Protein AF-K6U958-F1 (afdb_monomer_lite)

Foldseek 3Di:
DWWKAFPPPRDIDGDDVPDDPQQDCHDPVRTDIWIAHPVRDTDDDHRPDPPPPPPPQDPLNVVVVVVVVVLVVVVVVLVVVLVVCCVPPVDRPCVVSVVVVVVSVVVVVVVVVVSVVVVVD

Structure (mmCIF, N/CA/C/O backbone):
data_AF-K6U958-F1
#
_entry.id   AF-K6U958-F1
#
loop_
_atom_site.group_PDB
_atom_site.id
_atom_site.type_symbol
_atom_site.label_atom_id
_atom_site.label_alt_id
_atom_site.label_comp_id
_atom_site.label_asym_id
_atom_site.label_entity_id
_atom_site.label_seq_id
_atom_site.pdbx_PDB_ins_code
_atom_site.Cartn_x
_atom_site.Cartn_y
_atom_site.Cartn_z
_atom_site.occupancy
_atom_site.B_iso_or_equiv
_atom_site.auth_seq_id
_atom_site.auth_comp_id
_atom_site.auth_asym_id
_atom_site.auth_atom_id
_atom_site.pdbx_PDB_model_num
ATOM 1 N N . MET A 1 1 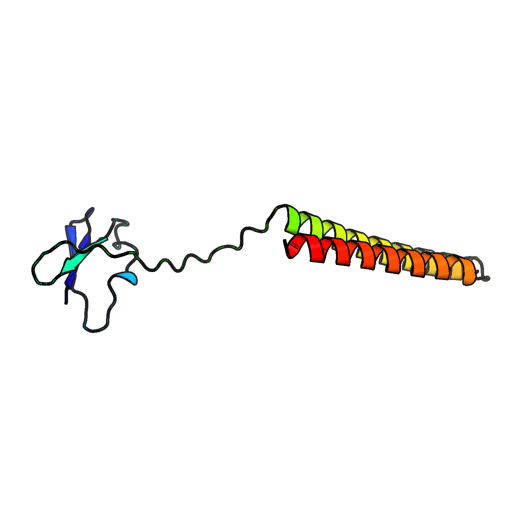? -16.725 -9.167 41.685 1.00 77.88 1 MET A N 1
ATOM 2 C CA . MET A 1 1 ? -16.980 -9.874 40.410 1.00 77.88 1 MET A CA 1
ATOM 3 C C . MET A 1 1 ? -18.232 -9.230 39.813 1.00 77.88 1 MET A C 1
ATOM 5 O O . MET A 1 1 ? -18.636 -8.185 40.329 1.00 77.88 1 MET A O 1
ATOM 9 N N . GLY A 1 2 ? -18.762 -9.674 38.679 1.00 89.25 2 GLY A N 1
ATOM 10 C CA . GLY A 1 2 ? -19.924 -8.993 38.106 1.00 89.25 2 GLY A CA 1
ATOM 11 C C . GLY A 1 2 ? -20.520 -9.729 36.920 1.00 89.25 2 GLY A C 1
ATOM 12 O O . GLY A 1 2 ? -20.101 -10.837 36.593 1.00 89.25 2 GLY A O 1
ATOM 13 N N . TYR A 1 3 ? -21.489 -9.105 36.264 1.00 92.31 3 TYR A N 1
ATOM 14 C CA . TYR A 1 3 ? -22.251 -9.726 35.189 1.00 92.31 3 TYR A CA 1
ATOM 15 C C . TYR A 1 3 ? -22.540 -8.758 34.046 1.00 92.31 3 TYR A C 1
ATOM 17 O O . TYR A 1 3 ? -22.588 -7.537 34.209 1.00 92.31 3 TYR A O 1
ATOM 25 N N . LEU A 1 4 ? -22.730 -9.326 32.862 1.00 91.88 4 LEU A N 1
ATOM 26 C CA . LEU A 1 4 ? -23.139 -8.632 31.654 1.00 91.88 4 LEU A CA 1
ATOM 27 C C . LEU A 1 4 ? -24.634 -8.857 31.436 1.00 91.88 4 LEU A C 1
ATOM 29 O O . LEU A 1 4 ? -25.106 -9.993 31.432 1.00 91.88 4 LEU A O 1
ATOM 33 N N . LEU A 1 5 ? -25.377 -7.774 31.229 1.00 92.31 5 LEU A N 1
ATOM 34 C CA . LEU A 1 5 ? -26.802 -7.799 30.923 1.00 92.31 5 LEU A CA 1
ATOM 35 C C . LEU A 1 5 ? -27.039 -7.266 29.510 1.00 92.31 5 LEU A C 1
ATOM 37 O O . LEU A 1 5 ? -26.604 -6.165 29.164 1.00 92.31 5 LEU A O 1
ATOM 41 N N . CYS A 1 6 ? -27.758 -8.023 28.689 1.00 93.50 6 CYS A N 1
ATOM 42 C CA . CYS A 1 6 ? -28.166 -7.569 27.369 1.00 93.50 6 CYS A CA 1
ATOM 43 C C . CYS A 1 6 ? -29.417 -6.690 27.454 1.00 93.50 6 CYS A C 1
ATOM 45 O O . CYS A 1 6 ? -30.468 -7.135 27.912 1.00 93.50 6 CYS A O 1
ATOM 47 N N . LYS A 1 7 ? -29.346 -5.467 26.919 1.00 91.56 7 LYS A N 1
ATOM 48 C CA . LYS A 1 7 ? -30.508 -4.561 26.856 1.00 91.56 7 LYS A CA 1
ATOM 49 C C . LYS A 1 7 ? -31.588 -4.984 25.860 1.00 91.56 7 LYS A C 1
ATOM 51 O O . LYS A 1 7 ? -32.702 -4.488 25.955 1.00 91.56 7 LYS A O 1
ATOM 56 N N . SER A 1 8 ? -31.263 -5.862 24.912 1.00 92.69 8 SER A N 1
ATOM 57 C CA . SER A 1 8 ? -32.183 -6.256 23.837 1.00 92.69 8 SER A CA 1
ATOM 58 C C . SER A 1 8 ? -32.965 -7.526 24.162 1.00 92.69 8 SER A C 1
ATOM 60 O O . SER A 1 8 ? -34.177 -7.534 24.003 1.00 92.69 8 SER A O 1
ATOM 62 N N . CYS A 1 9 ? -32.299 -8.591 24.625 1.00 94.31 9 CYS A N 1
ATOM 63 C CA . CYS A 1 9 ? -32.967 -9.857 24.961 1.00 94.31 9 CYS A CA 1
ATOM 64 C C . CYS A 1 9 ? -33.141 -10.091 26.469 1.00 94.31 9 CYS A C 1
ATOM 66 O O . CYS A 1 9 ? -33.738 -11.089 26.853 1.00 94.31 9 CYS A O 1
ATOM 68 N N . GLY A 1 10 ? -32.582 -9.228 27.327 1.00 91.88 10 GLY A N 1
ATOM 69 C CA . GLY A 1 10 ? -32.604 -9.414 28.783 1.00 91.88 10 GLY A CA 1
ATOM 70 C C . GLY A 1 10 ? -31.682 -10.525 29.299 1.00 91.88 10 GLY A C 1
ATOM 71 O O . GLY A 1 10 ? -31.657 -10.780 30.499 1.00 91.88 10 GLY A O 1
ATOM 72 N N . GLY A 1 11 ? -30.914 -11.182 28.423 1.00 92.25 11 GLY A N 1
ATOM 73 C CA . GLY A 1 11 ? -29.987 -12.245 28.806 1.00 92.25 11 GLY A CA 1
ATOM 74 C C . GLY A 1 11 ? -28.899 -11.749 29.759 1.00 92.25 11 GLY A C 1
ATOM 75 O O . GLY A 1 11 ? -28.327 -10.676 29.547 1.00 92.25 11 GLY A O 1
ATOM 76 N N . ARG A 1 12 ? -28.608 -12.547 30.788 1.00 92.50 12 ARG A N 1
ATOM 77 C CA . ARG A 1 12 ? -27.575 -12.289 31.794 1.00 92.50 12 ARG A CA 1
ATOM 78 C C . ARG A 1 12 ? -26.445 -13.308 31.662 1.00 92.50 12 ARG A C 1
ATOM 80 O O . ARG A 1 12 ? -26.709 -14.497 31.508 1.00 92.50 12 ARG A O 1
ATOM 87 N N . TYR A 1 13 ? -25.208 -12.834 31.741 1.00 90.81 13 TYR A N 1
ATOM 88 C CA . TYR A 1 13 ? -24.001 -13.657 31.753 1.00 90.81 13 TYR A CA 1
ATOM 89 C C . TYR A 1 13 ? -23.112 -13.240 32.925 1.00 90.81 13 TYR A C 1
ATOM 91 O O . TYR A 1 13 ? -22.639 -12.104 32.959 1.00 90.81 13 TYR A O 1
ATOM 99 N N . ASP A 1 14 ? -22.903 -14.133 33.887 1.00 92.50 14 ASP A N 1
ATOM 100 C CA . ASP A 1 14 ? -22.016 -13.882 35.025 1.00 92.50 14 ASP A CA 1
ATOM 101 C C . ASP A 1 14 ? -20.558 -14.156 34.616 1.00 92.50 14 ASP A C 1
ATOM 103 O O . ASP A 1 14 ? -20.250 -15.209 34.053 1.00 92.50 14 ASP A O 1
ATOM 107 N N . LEU A 1 15 ? -19.664 -13.197 34.872 1.00 90.00 15 LEU A N 1
ATOM 108 C CA . LEU A 1 15 ? -18.253 -13.298 34.487 1.00 90.00 15 LEU A CA 1
ATOM 109 C C . LEU A 1 15 ? -17.523 -14.288 35.390 1.00 90.00 15 LEU A C 1
ATOM 111 O O . LEU A 1 15 ? -17.630 -14.225 36.620 1.00 90.00 15 LEU A O 1
ATOM 115 N N . LYS A 1 16 ? -16.723 -15.165 34.785 1.00 90.12 16 LYS A N 1
ATOM 116 C CA . LYS A 1 16 ? -15.875 -16.091 35.541 1.00 90.12 16 LYS A CA 1
ATOM 117 C C . LYS A 1 16 ? -14.650 -15.372 36.122 1.00 90.12 16 LYS A C 1
ATOM 119 O O . LYS A 1 16 ? -14.240 -14.328 35.609 1.00 90.12 16 LYS A O 1
ATOM 124 N N . PRO A 1 17 ? -14.017 -15.922 37.175 1.00 86.38 17 PRO A N 1
ATOM 125 C CA . PRO A 1 17 ? -12.774 -15.374 37.706 1.00 86.38 17 PRO A CA 1
ATOM 126 C C . PRO A 1 17 ? -11.701 -15.281 36.611 1.00 86.38 17 PRO A C 1
ATOM 128 O O . PRO A 1 17 ? -11.320 -16.292 36.028 1.00 86.38 17 PRO A O 1
ATOM 131 N N . GLY A 1 18 ? -11.227 -14.065 36.334 1.00 84.12 18 GLY A N 1
ATOM 132 C CA . GLY A 1 18 ? -10.231 -13.790 35.292 1.00 84.12 18 GLY A CA 1
ATOM 133 C C . GLY A 1 18 ? -10.801 -13.354 33.937 1.00 84.12 18 GLY A C 1
ATOM 134 O O . GLY A 1 18 ? -10.038 -12.842 33.125 1.00 84.12 18 GLY A O 1
ATOM 135 N N . GLU A 1 19 ? -12.112 -13.473 33.701 1.00 84.56 19 GLU A N 1
ATOM 136 C CA . GLU A 1 19 ? -12.751 -12.925 32.496 1.00 84.56 19 GLU A CA 1
ATOM 137 C C . GLU A 1 19 ? -12.939 -11.410 32.627 1.00 84.56 19 GLU A C 1
ATOM 139 O O . GLU A 1 19 ? -13.431 -10.895 33.638 1.00 84.56 19 GLU A O 1
ATOM 144 N N . LEU A 1 20 ? -12.569 -10.677 31.578 1.00 84.50 20 LEU A N 1
ATOM 145 C CA . LEU A 1 20 ? -12.759 -9.233 31.515 1.00 84.50 20 LEU A CA 1
ATOM 146 C C . LEU A 1 20 ? -14.077 -8.919 30.792 1.00 84.50 20 LEU A C 1
ATOM 148 O O . LEU A 1 20 ? -14.301 -9.428 29.693 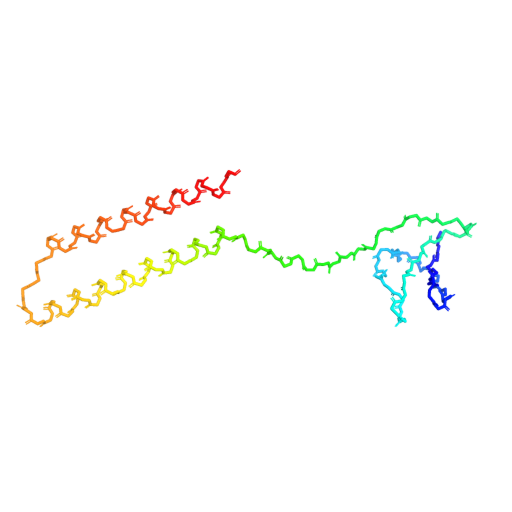1.00 84.50 20 LEU A O 1
ATOM 152 N N . PRO A 1 21 ? -14.916 -7.992 31.302 1.00 83.94 21 PRO A N 1
ATOM 153 C CA . PRO A 1 21 ? -16.133 -7.576 30.595 1.00 83.94 21 PRO A CA 1
ATOM 154 C C . PRO A 1 21 ? -15.822 -7.035 29.191 1.00 83.94 21 PRO A C 1
ATOM 156 O O . PRO A 1 21 ? -16.637 -7.154 28.283 1.00 83.94 21 PRO A O 1
ATOM 159 N N . GLY A 1 22 ? -14.611 -6.496 29.003 1.00 78.12 22 GLY A N 1
ATOM 160 C CA . GLY A 1 22 ? -14.093 -5.980 27.739 1.00 78.12 22 GLY A CA 1
ATOM 161 C C . GLY A 1 22 ? -13.995 -6.997 26.600 1.00 78.12 22 GLY A C 1
ATOM 162 O O . GLY A 1 22 ? -14.005 -6.578 25.444 1.00 78.12 22 GLY A O 1
ATOM 163 N N . GLU A 1 23 ? -13.913 -8.296 26.887 1.00 80.38 23 GLU A N 1
ATOM 164 C CA . GLU A 1 23 ? -13.775 -9.338 25.857 1.00 80.38 23 GLU A CA 1
ATOM 165 C C . GLU A 1 23 ? -15.083 -9.583 25.090 1.00 80.38 23 GLU A C 1
ATOM 167 O O . GLU A 1 23 ? -15.075 -10.027 23.940 1.00 80.38 23 GLU A O 1
ATOM 172 N N . PHE A 1 24 ? -16.220 -9.221 25.685 1.00 83.81 24 PHE A N 1
ATOM 173 C CA . PHE A 1 24 ? -17.542 -9.468 25.125 1.00 83.81 24 PHE A CA 1
ATOM 174 C C . PHE A 1 24 ? -18.048 -8.242 24.358 1.00 83.81 24 PHE A C 1
ATOM 176 O O . PHE A 1 24 ? -18.475 -7.251 24.941 1.00 83.81 24 PHE A O 1
ATOM 183 N N . LYS A 1 25 ? -18.036 -8.298 23.021 1.00 80.69 25 LYS A N 1
ATOM 184 C CA . LYS A 1 25 ? -18.477 -7.168 22.175 1.00 80.69 25 LYS A CA 1
ATOM 185 C C . LYS A 1 25 ? -19.996 -6.962 22.166 1.00 80.69 25 LYS A C 1
ATOM 187 O O . LYS A 1 25 ? -20.466 -5.825 22.196 1.00 80.69 25 LYS A O 1
ATOM 192 N N . SER A 1 26 ? -20.764 -8.046 22.081 1.00 85.50 26 SER A N 1
ATOM 193 C CA . SER A 1 26 ? -22.225 -8.020 21.962 1.00 85.50 26 SER A CA 1
ATOM 194 C C . SER A 1 26 ? -22.843 -9.330 22.430 1.00 85.50 26 SER A C 1
ATOM 196 O O . SER A 1 26 ? -22.178 -10.363 22.488 1.00 85.50 26 SER A O 1
ATOM 198 N N . CYS A 1 27 ? -24.139 -9.303 22.730 1.00 88.25 27 CYS A N 1
ATOM 199 C CA . CYS A 1 27 ? -24.892 -10.529 22.956 1.00 88.25 27 CYS A CA 1
ATOM 200 C C . CYS A 1 27 ? -25.029 -11.323 21.643 1.00 88.25 27 CYS A C 1
ATOM 202 O O . CYS A 1 27 ? -24.981 -10.735 20.561 1.00 88.25 27 CYS A O 1
ATOM 204 N N . GLY A 1 28 ? -25.271 -12.637 21.721 1.00 86.62 28 GLY A N 1
ATOM 205 C CA . GLY A 1 28 ? -25.521 -13.486 20.546 1.00 86.62 28 GLY A CA 1
ATOM 206 C C . GLY A 1 28 ? -26.730 -13.052 19.703 1.00 86.62 28 GLY A C 1
ATOM 207 O O . GLY A 1 28 ? -26.791 -13.351 18.519 1.00 86.62 28 GLY A O 1
ATOM 208 N N . CYS A 1 29 ? -27.656 -12.279 20.280 1.00 89.81 29 CYS A N 1
ATOM 209 C CA . CYS A 1 29 ? -28.774 -11.661 19.561 1.00 89.81 29 CYS A CA 1
ATOM 210 C C . CYS A 1 29 ? -28.410 -10.351 18.830 1.00 89.81 29 CYS A C 1
ATOM 212 O O . CYS A 1 29 ? -29.281 -9.730 18.229 1.00 89.81 29 CYS A O 1
ATOM 214 N N . GLY A 1 30 ? -27.161 -9.879 18.929 1.00 87.31 30 GLY A N 1
ATOM 215 C CA . GLY A 1 30 ? -26.711 -8.582 18.403 1.00 87.31 30 GLY A CA 1
ATOM 216 C C . GLY A 1 30 ? -26.972 -7.383 19.329 1.00 87.31 30 GLY A C 1
ATOM 217 O O . GLY A 1 30 ? -26.612 -6.254 19.002 1.00 87.31 30 GLY A O 1
ATOM 218 N N . GLY A 1 31 ? -27.576 -7.603 20.501 1.00 88.56 31 GLY A N 1
ATOM 219 C CA . GLY A 1 31 ? -27.862 -6.551 21.476 1.00 88.56 31 GLY A CA 1
ATOM 220 C C . GLY A 1 31 ? -26.629 -6.034 22.224 1.00 88.56 31 GLY A C 1
ATOM 221 O O . GLY A 1 31 ? -25.655 -6.762 22.444 1.00 88.56 31 GLY A O 1
ATOM 22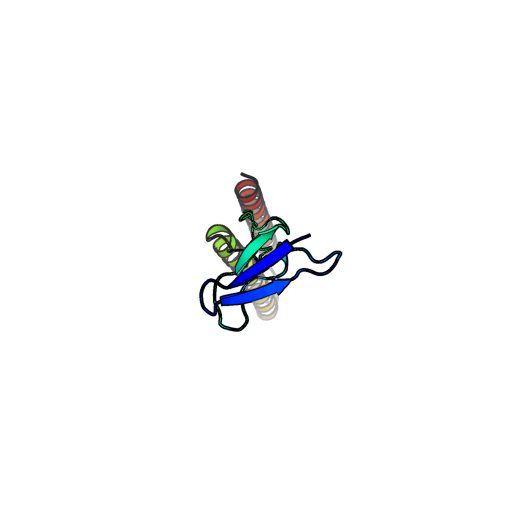2 N N . LYS A 1 32 ? -26.695 -4.775 22.677 1.00 89.50 32 LYS A N 1
ATOM 223 C CA . LYS A 1 32 ? -25.648 -4.149 23.503 1.00 89.50 32 LYS A CA 1
ATOM 224 C C . LYS A 1 32 ? -25.627 -4.754 24.910 1.00 89.50 32 LYS A C 1
ATOM 226 O O . LYS A 1 32 ? -26.682 -4.959 25.516 1.00 89.50 32 LYS A O 1
ATOM 231 N N . LEU A 1 33 ? -24.420 -5.012 25.411 1.00 90.50 33 LEU A N 1
ATOM 232 C CA . LEU A 1 33 ? -24.161 -5.533 26.753 1.00 90.50 33 LEU A CA 1
ATOM 233 C C . LEU A 1 33 ? -23.796 -4.390 27.705 1.00 90.50 33 LEU A C 1
ATOM 235 O O . LEU A 1 33 ? -22.982 -3.532 27.367 1.00 90.50 33 LEU A O 1
ATOM 239 N N . GLU A 1 34 ? -24.368 -4.404 28.902 1.00 91.06 34 GLU A N 1
ATOM 240 C CA . GLU A 1 34 ? -24.023 -3.501 29.999 1.00 91.06 34 GLU A CA 1
ATOM 241 C C . GLU A 1 34 ? -23.420 -4.295 31.153 1.00 91.06 34 GLU A C 1
ATOM 243 O O . GLU A 1 34 ? -23.917 -5.367 31.486 1.00 91.06 34 GLU A O 1
ATOM 248 N N . PHE A 1 35 ? -22.357 -3.774 31.760 1.00 91.81 35 PHE A N 1
ATOM 249 C CA . PHE A 1 35 ? -21.687 -4.423 32.881 1.00 91.81 35 PHE A CA 1
ATOM 250 C C . PHE A 1 35 ? -22.227 -3.908 34.214 1.00 91.81 35 PHE A C 1
ATOM 252 O O . PHE A 1 35 ? -22.410 -2.703 34.412 1.00 91.81 35 PHE A O 1
ATOM 259 N N . TYR A 1 36 ? -22.447 -4.838 35.129 1.00 91.62 36 TYR A N 1
ATOM 260 C CA . TYR A 1 36 ? -22.882 -4.597 36.492 1.00 91.62 36 TYR A CA 1
ATOM 261 C C . TYR A 1 36 ? -21.940 -5.315 37.452 1.00 91.62 36 TYR A C 1
ATOM 263 O O . TYR A 1 36 ? -21.483 -6.420 37.161 1.00 91.62 36 TYR A O 1
ATOM 271 N N . ASP A 1 37 ? -21.636 -4.698 38.590 1.00 90.94 37 ASP A N 1
ATOM 272 C CA . ASP A 1 37 ? -20.930 -5.399 39.663 1.00 90.94 37 ASP A CA 1
ATOM 273 C C . ASP A 1 37 ? -21.874 -6.340 40.436 1.00 90.94 37 ASP A C 1
ATOM 275 O O . ASP A 1 37 ? -23.093 -6.318 40.253 1.00 90.94 37 ASP A O 1
ATOM 279 N N . ASP A 1 38 ? -21.315 -7.183 41.307 1.00 88.44 38 ASP A N 1
ATOM 280 C CA . ASP A 1 38 ? -22.098 -8.101 42.154 1.00 88.44 38 ASP A CA 1
ATOM 281 C C . ASP A 1 38 ? -23.098 -7.376 43.072 1.00 88.44 38 ASP A C 1
ATOM 283 O O . ASP A 1 38 ? -24.071 -7.975 43.524 1.00 88.44 38 ASP A O 1
ATOM 287 N N . GLN A 1 39 ? -22.883 -6.082 43.333 1.00 89.19 39 GLN A N 1
ATOM 288 C CA . GLN A 1 39 ? -23.800 -5.235 44.100 1.00 89.19 39 GLN A CA 1
ATOM 289 C C . GLN A 1 39 ? -24.928 -4.652 43.233 1.00 89.19 39 GLN A C 1
ATOM 291 O O . GLN A 1 39 ? -25.784 -3.927 43.735 1.00 89.19 39 GLN A O 1
ATOM 296 N N . GLY A 1 40 ? -24.958 -4.971 41.937 1.00 86.19 40 GLY A N 1
ATOM 297 C CA . GLY A 1 40 ? -25.977 -4.510 41.000 1.00 86.19 40 GLY A CA 1
ATOM 298 C C . GLY A 1 40 ? -25.785 -3.067 40.536 1.00 86.19 40 GLY A C 1
ATOM 299 O O . GLY A 1 40 ? -26.690 -2.501 39.918 1.00 86.19 40 GLY A O 1
ATOM 300 N N . HIS A 1 41 ? -24.626 -2.456 40.776 1.00 89.50 41 HIS A N 1
ATOM 301 C CA . HIS A 1 41 ? -24.337 -1.130 40.251 1.00 89.50 41 HIS A CA 1
ATOM 302 C C . HIS A 1 41 ? -23.877 -1.226 38.803 1.00 89.50 41 HIS A C 1
ATOM 304 O O . HIS A 1 41 ? -22.947 -1.963 38.468 1.00 89.50 41 HIS A O 1
ATOM 310 N N . LYS A 1 42 ? -24.497 -0.420 37.939 1.00 88.88 42 LYS A N 1
ATOM 311 C CA . LYS A 1 42 ? -24.062 -0.283 36.551 1.00 88.88 42 LYS A CA 1
ATOM 312 C C . LYS A 1 42 ? -22.673 0.343 36.522 1.00 88.88 42 LYS A C 1
ATOM 314 O O . LYS A 1 42 ? -22.482 1.480 36.959 1.00 88.88 42 LYS A O 1
ATOM 319 N N . ARG A 1 43 ? -21.709 -0.379 35.964 1.00 86.19 43 ARG A N 1
ATOM 320 C CA . ARG A 1 43 ? -20.339 0.094 35.777 1.00 86.19 43 ARG A CA 1
ATOM 321 C C . ARG A 1 43 ? -20.112 0.361 34.296 1.00 86.19 43 ARG A C 1
ATOM 323 O O . ARG A 1 43 ? -20.487 -0.426 33.429 1.00 86.19 43 ARG A O 1
ATOM 330 N N . GLY A 1 44 ? -19.493 1.497 33.993 1.00 77.50 44 GLY A N 1
ATOM 331 C CA . GLY A 1 44 ? -19.015 1.754 32.642 1.00 77.50 44 GLY A CA 1
ATOM 332 C C . GLY A 1 44 ? -17.885 0.783 32.318 1.00 77.50 44 GLY A C 1
ATOM 333 O O . GLY A 1 44 ? -16.904 0.719 33.054 1.00 77.50 44 GLY A O 1
ATOM 334 N N . TYR A 1 45 ? -18.005 0.050 31.217 1.00 74.31 45 TYR A N 1
ATOM 335 C CA . TYR A 1 45 ? -16.868 -0.636 30.616 1.00 74.31 45 TYR A CA 1
ATOM 336 C C . TYR A 1 45 ? -16.836 -0.316 29.125 1.00 74.31 45 TYR A C 1
ATOM 338 O O . TYR A 1 45 ? -17.872 -0.082 28.498 1.00 74.31 45 TYR A O 1
ATOM 346 N N . LYS A 1 46 ? -15.631 -0.271 28.565 1.00 67.25 46 LYS A N 1
ATOM 347 C CA . LYS A 1 46 ? -15.427 -0.090 27.134 1.00 67.25 46 LYS A CA 1
ATOM 348 C C . LYS A 1 46 ? -15.049 -1.453 26.551 1.00 67.25 46 LYS A C 1
ATOM 350 O O . LYS A 1 46 ? -14.039 -1.999 26.996 1.00 67.25 46 LYS A O 1
ATOM 355 N N . PRO A 1 47 ? -15.822 -2.015 25.605 1.00 67.06 47 PRO A N 1
ATOM 356 C CA . PRO A 1 47 ? -15.436 -3.262 24.962 1.00 67.06 47 PRO A CA 1
ATOM 357 C C . PRO A 1 47 ? -14.080 -3.090 24.276 1.00 67.06 47 PRO A C 1
ATOM 359 O O . PRO A 1 47 ? -13.811 -2.062 23.640 1.00 67.06 47 PRO A O 1
ATOM 362 N N . ILE A 1 48 ? -13.218 -4.095 24.422 1.00 64.38 48 ILE A N 1
ATOM 363 C CA . ILE A 1 48 ? -11.933 -4.179 23.738 1.00 64.38 48 ILE A CA 1
ATOM 364 C C . ILE A 1 48 ? -12.252 -4.554 22.295 1.00 64.38 48 ILE A C 1
ATOM 366 O O . ILE A 1 48 ? -12.320 -5.715 21.890 1.00 64.38 48 ILE A O 1
ATOM 370 N N . ASN A 1 49 ? -12.488 -3.531 21.483 1.00 59.75 49 ASN A N 1
ATOM 371 C CA . ASN A 1 49 ? -12.507 -3.712 20.051 1.00 59.75 49 ASN A CA 1
ATOM 372 C C . ASN A 1 49 ? -11.071 -3.956 19.585 1.00 59.75 49 ASN A C 1
ATOM 374 O O . ASN A 1 49 ? -10.313 -3.015 19.359 1.00 59.75 49 ASN A O 1
ATOM 378 N N . HIS A 1 50 ? -10.735 -5.223 19.335 1.00 57.91 50 HIS A N 1
ATOM 379 C CA . HIS A 1 50 ? -9.822 -5.567 18.246 1.00 57.91 50 HIS A CA 1
ATOM 380 C C . HIS A 1 50 ? -10.497 -5.161 16.927 1.00 57.91 50 HIS A C 1
ATOM 382 O O . HIS A 1 50 ? -10.975 -5.993 16.158 1.00 57.91 50 HIS A O 1
ATOM 388 N N . GLU A 1 51 ? -10.665 -3.859 16.714 1.00 57.34 51 GLU A N 1
ATOM 389 C CA . GLU A 1 51 ? -10.784 -3.325 15.373 1.00 57.34 51 GLU A CA 1
ATOM 390 C C . GLU A 1 51 ? -9.407 -3.528 14.759 1.00 57.34 51 GLU A C 1
ATOM 392 O O . GLU A 1 51 ? -8.425 -2.918 15.191 1.00 57.34 51 GLU A O 1
ATOM 397 N N . ASN A 1 52 ? -9.327 -4.396 13.751 1.00 55.47 52 ASN A N 1
ATOM 398 C CA . ASN A 1 52 ? -8.276 -4.273 12.758 1.00 55.47 52 ASN A CA 1
ATOM 399 C C . ASN A 1 52 ? -8.404 -2.851 12.211 1.00 55.47 52 ASN A C 1
ATOM 401 O O . ASN A 1 52 ? -9.241 -2.593 11.345 1.00 55.47 52 ASN A O 1
ATOM 405 N N . LYS A 1 53 ? -7.631 -1.908 12.765 1.00 51.44 53 LYS A N 1
ATOM 406 C CA . LYS A 1 53 ? -7.454 -0.575 12.197 1.00 51.44 53 LYS A CA 1
ATOM 407 C C . LYS A 1 53 ? -6.851 -0.805 10.823 1.00 51.44 53 LYS A C 1
ATOM 409 O O . LYS A 1 53 ? -5.633 -0.872 10.679 1.00 51.44 53 LYS A O 1
ATOM 414 N N . SER A 1 54 ? -7.713 -0.971 9.824 1.00 56.75 54 SER A N 1
ATOM 415 C CA . SER A 1 54 ? -7.343 -0.875 8.425 1.00 56.75 54 SER A CA 1
ATOM 416 C C . SER A 1 54 ? -6.625 0.459 8.312 1.00 56.75 54 SER A C 1
ATOM 418 O O . SER A 1 54 ? -7.238 1.512 8.514 1.00 56.75 54 SER A O 1
ATOM 420 N N . LYS A 1 55 ? -5.293 0.418 8.171 1.00 59.44 55 LYS A N 1
ATOM 421 C CA . LYS A 1 55 ? -4.470 1.619 8.044 1.00 59.44 55 LYS A CA 1
ATOM 422 C C . LYS A 1 55 ? -5.031 2.364 6.844 1.00 59.44 55 LYS A C 1
ATOM 424 O O . LYS A 1 55 ? -4.803 1.974 5.704 1.00 59.44 55 LYS A O 1
ATOM 429 N N . LYS A 1 56 ? -5.811 3.409 7.114 1.00 60.47 56 LYS A N 1
ATOM 430 C CA . LYS A 1 56 ? -6.403 4.268 6.099 1.00 60.47 56 LYS A CA 1
ATOM 431 C C . LYS A 1 56 ? -5.235 4.956 5.403 1.00 60.47 56 LYS A C 1
ATOM 433 O O . LYS A 1 56 ? -4.689 5.927 5.917 1.00 60.47 56 LYS A O 1
ATOM 438 N N . THR A 1 57 ? -4.783 4.384 4.290 1.00 62.59 57 THR A N 1
ATOM 439 C CA . THR A 1 57 ? -3.683 4.926 3.490 1.00 62.59 57 THR A CA 1
ATOM 440 C C . THR A 1 57 ? -4.060 6.343 3.091 1.00 62.59 57 THR A C 1
ATOM 442 O O . THR A 1 57 ? -5.077 6.537 2.416 1.00 62.59 57 THR A O 1
ATOM 445 N N . SER A 1 58 ? -3.284 7.322 3.556 1.00 79.75 58 SER A N 1
ATOM 446 C CA . SER A 1 58 ? -3.509 8.729 3.245 1.00 79.75 58 SER A CA 1
ATOM 447 C C . SER A 1 58 ? -3.438 8.951 1.725 1.00 79.75 58 SER A C 1
ATOM 449 O O . SER A 1 58 ? -2.747 8.202 1.025 1.00 79.75 58 SER A O 1
ATOM 451 N N . PRO A 1 59 ? -4.145 9.959 1.182 1.00 83.06 59 PRO A N 1
ATOM 452 C CA . PRO A 1 59 ? -4.073 10.277 -0.247 1.00 83.06 59 PRO A CA 1
ATOM 453 C C . PRO A 1 59 ? -2.634 10.571 -0.693 1.00 83.06 59 PRO A C 1
ATOM 455 O O . PRO A 1 59 ? -2.239 10.185 -1.789 1.00 83.06 59 PRO A O 1
ATOM 458 N N . LEU A 1 60 ? -1.824 11.151 0.199 1.00 81.94 60 LEU A N 1
ATOM 459 C CA . LEU A 1 60 ? -0.403 11.394 -0.027 1.00 81.94 60 LEU A CA 1
ATOM 460 C C . LEU A 1 60 ? 0.381 10.080 -0.175 1.00 81.94 60 LEU A C 1
ATOM 462 O O . LEU A 1 60 ? 1.137 9.937 -1.126 1.00 81.94 60 LEU A O 1
ATOM 466 N N . MET A 1 61 ? 0.132 9.072 0.670 1.00 79.75 61 MET A N 1
ATOM 467 C CA . MET A 1 61 ? 0.767 7.751 0.529 1.00 79.75 61 MET A CA 1
ATOM 468 C C . MET A 1 61 ? 0.427 7.065 -0.797 1.00 79.75 61 MET A C 1
ATOM 470 O O . MET A 1 61 ? 1.293 6.439 -1.401 1.00 79.75 61 MET A O 1
ATOM 474 N N . LYS A 1 62 ? -0.814 7.196 -1.280 1.00 83.00 62 LYS A N 1
ATOM 475 C CA . LYS A 1 62 ? -1.194 6.654 -2.594 1.00 83.00 62 LYS A CA 1
ATOM 476 C C . LYS A 1 62 ? -0.455 7.359 -3.733 1.00 83.00 62 LYS A C 1
ATOM 478 O O . LYS A 1 62 ? 0.023 6.687 -4.641 1.00 83.00 62 LYS A O 1
ATOM 483 N N . LEU A 1 63 ? -0.323 8.685 -3.661 1.00 85.75 63 LEU A N 1
ATOM 484 C CA . LEU A 1 63 ? 0.414 9.472 -4.651 1.00 85.75 63 LEU A CA 1
ATOM 485 C C . LEU A 1 63 ? 1.899 9.080 -4.700 1.00 85.75 63 LEU A C 1
ATOM 487 O O . LEU A 1 63 ? 2.447 8.906 -5.784 1.00 85.75 63 LEU A O 1
ATOM 491 N N . LEU A 1 64 ? 2.528 8.869 -3.540 1.00 83.81 64 LEU A N 1
ATOM 492 C CA . LEU A 1 64 ? 3.926 8.433 -3.455 1.00 83.81 64 LEU A CA 1
ATOM 493 C C . LEU A 1 64 ? 4.162 7.071 -4.109 1.00 83.81 64 LEU A C 1
ATOM 495 O O . LEU A 1 64 ? 5.152 6.891 -4.813 1.00 83.81 64 LEU A O 1
ATOM 499 N N . ILE A 1 65 ? 3.239 6.126 -3.913 1.00 86.19 65 ILE A N 1
ATOM 500 C CA . ILE A 1 65 ? 3.317 4.807 -4.549 1.00 86.19 65 ILE A CA 1
ATOM 501 C C . ILE A 1 65 ? 3.241 4.948 -6.074 1.00 86.19 65 ILE A C 1
ATOM 503 O O . ILE A 1 65 ? 4.040 4.336 -6.777 1.00 86.19 65 ILE A O 1
ATOM 507 N N . ILE A 1 66 ? 2.337 5.785 -6.591 1.00 88.62 66 ILE A N 1
ATOM 508 C CA . ILE A 1 66 ? 2.200 6.019 -8.037 1.00 88.62 66 ILE A CA 1
ATOM 509 C C . ILE A 1 66 ? 3.473 6.648 -8.617 1.00 88.62 66 ILE A C 1
ATOM 511 O O . ILE A 1 66 ? 3.963 6.179 -9.643 1.00 88.62 66 ILE A O 1
ATOM 515 N N . LEU A 1 67 ? 4.037 7.663 -7.954 1.00 87.31 67 LEU A N 1
ATOM 516 C CA . LEU A 1 67 ? 5.281 8.307 -8.393 1.00 87.31 67 LEU A CA 1
ATOM 517 C C . LEU A 1 67 ? 6.461 7.327 -8.395 1.00 87.31 67 LEU A C 1
ATOM 519 O O . LEU A 1 67 ? 7.217 7.281 -9.363 1.00 87.31 67 LEU A O 1
ATOM 523 N N . GLY A 1 68 ? 6.585 6.506 -7.348 1.00 85.75 68 GLY A N 1
ATOM 524 C CA . GLY A 1 68 ? 7.627 5.483 -7.264 1.00 85.75 68 GLY A CA 1
ATOM 525 C C . GLY A 1 68 ? 7.507 4.427 -8.364 1.00 85.75 68 GLY A C 1
ATOM 526 O O . GLY A 1 68 ? 8.496 4.105 -9.019 1.00 85.75 68 GLY A O 1
ATOM 527 N N . VAL A 1 69 ? 6.294 3.925 -8.619 1.00 90.50 69 VAL A N 1
ATOM 528 C CA . VAL A 1 69 ? 6.044 2.953 -9.698 1.00 90.50 69 VAL A CA 1
ATOM 529 C C . VAL A 1 69 ? 6.329 3.570 -11.069 1.00 90.50 69 VAL A C 1
ATOM 531 O O . VAL A 1 69 ? 7.000 2.942 -11.886 1.00 90.50 69 VAL A O 1
ATOM 534 N N . GLY A 1 70 ? 5.882 4.805 -11.315 1.00 89.06 70 GLY A N 1
ATOM 535 C CA . GLY A 1 70 ? 6.139 5.514 -12.570 1.00 89.06 70 GLY A CA 1
ATOM 536 C C . GLY A 1 70 ? 7.632 5.681 -12.857 1.00 89.06 70 GLY A C 1
ATOM 537 O O . GLY A 1 70 ? 8.074 5.406 -13.970 1.00 89.06 70 GLY A O 1
ATOM 538 N N . PHE A 1 71 ? 8.422 6.035 -11.842 1.00 87.12 71 PHE A N 1
ATOM 539 C CA . PHE A 1 71 ? 9.876 6.152 -11.972 1.00 87.12 71 PHE A CA 1
ATOM 540 C C . PHE A 1 71 ? 10.536 4.827 -12.382 1.00 87.12 71 PHE A C 1
ATOM 542 O O . PHE A 1 71 ? 11.358 4.801 -13.294 1.00 87.12 71 PHE A O 1
ATOM 549 N N . VAL A 1 72 ? 10.138 3.706 -11.772 1.00 87.31 72 VAL A N 1
ATOM 550 C CA . VAL A 1 72 ? 10.672 2.379 -12.134 1.00 87.31 72 VAL A CA 1
ATOM 551 C C . VAL A 1 72 ? 10.338 2.021 -13.585 1.00 87.31 72 VAL A C 1
ATOM 553 O O . VAL A 1 72 ? 11.197 1.517 -14.307 1.00 87.31 72 VAL A O 1
ATOM 556 N N . VAL A 1 73 ? 9.115 2.311 -14.039 1.00 90.88 73 VAL A N 1
ATOM 557 C CA . VAL A 1 73 ? 8.698 2.059 -15.429 1.00 90.88 73 VAL A CA 1
ATOM 558 C C . VAL A 1 73 ? 9.535 2.874 -16.417 1.00 90.88 73 VAL A C 1
ATOM 560 O O . VAL A 1 73 ? 9.976 2.326 -17.428 1.00 90.88 73 VAL A O 1
ATOM 563 N N . ILE A 1 74 ? 9.801 4.148 -16.112 1.00 87.06 74 ILE A N 1
ATOM 564 C CA . ILE A 1 74 ? 10.651 5.020 -16.938 1.00 87.06 74 ILE A CA 1
ATOM 565 C C . ILE A 1 74 ? 12.062 4.436 -17.063 1.00 87.06 74 ILE A C 1
ATOM 567 O O . ILE A 1 74 ? 12.582 4.333 -18.174 1.00 87.06 74 ILE A O 1
ATOM 571 N N . GLN A 1 75 ? 12.643 3.960 -15.960 1.00 83.00 75 GLN A N 1
ATOM 572 C CA . GLN A 1 75 ? 13.984 3.368 -15.971 1.00 83.00 75 GLN A CA 1
ATOM 573 C C . GLN A 1 75 ? 14.059 2.089 -16.812 1.00 83.00 75 GLN A C 1
ATOM 575 O O . GLN A 1 75 ? 15.005 1.897 -17.581 1.00 83.00 75 GLN A O 1
ATOM 580 N N . ILE A 1 76 ? 13.042 1.228 -16.712 1.00 88.31 76 ILE A N 1
ATOM 581 C CA . ILE A 1 76 ? 12.948 0.009 -17.525 1.00 88.31 76 ILE A CA 1
ATOM 582 C C . ILE A 1 76 ? 12.827 0.370 -19.010 1.00 88.31 76 ILE A C 1
ATOM 584 O O . ILE A 1 76 ? 13.549 -0.188 -19.837 1.00 88.31 76 ILE A O 1
ATOM 588 N N . TYR A 1 77 ? 11.959 1.325 -19.351 1.00 88.88 77 TYR A N 1
ATOM 589 C CA . TYR A 1 77 ? 11.779 1.780 -20.729 1.00 88.88 77 TYR A CA 1
ATOM 590 C C . TYR A 1 77 ? 13.070 2.372 -21.306 1.00 88.88 77 TYR A C 1
ATOM 592 O O . TYR A 1 77 ? 13.491 1.992 -22.402 1.00 88.88 77 TYR A O 1
ATOM 600 N N . GLY A 1 78 ? 13.749 3.231 -20.542 1.00 83.50 78 GLY A N 1
ATOM 601 C CA . GLY A 1 78 ? 15.066 3.744 -20.900 1.00 83.50 78 GLY A CA 1
ATOM 602 C C . GLY A 1 78 ? 16.030 2.599 -21.203 1.00 83.50 78 GLY A C 1
ATOM 603 O O . GLY A 1 78 ? 16.627 2.560 -22.277 1.00 83.50 78 GLY A O 1
ATOM 604 N N . GLY A 1 79 ? 16.163 1.637 -20.278 1.00 82.19 79 GLY A N 1
ATOM 605 C CA . GLY A 1 79 ? 17.101 0.511 -20.415 1.00 82.19 79 GLY A CA 1
ATOM 606 C C . GLY A 1 79 ? 16.872 -0.306 -21.685 1.00 82.19 79 GLY A C 1
ATOM 607 O O . GLY A 1 79 ? 17.817 -0.630 -22.407 1.00 82.19 79 GLY A O 1
ATOM 608 N N . ILE A 1 80 ? 15.604 -0.581 -21.991 1.00 87.12 80 ILE A N 1
ATOM 609 C CA . ILE A 1 80 ? 15.205 -1.310 -23.198 1.00 87.12 80 ILE A CA 1
ATOM 610 C C . ILE A 1 80 ? 15.547 -0.506 -24.458 1.00 87.12 80 ILE A C 1
ATOM 612 O O . ILE A 1 80 ? 16.144 -1.051 -25.386 1.00 87.12 80 ILE A O 1
ATOM 616 N N . THR A 1 81 ? 15.211 0.787 -24.500 1.00 83.50 81 THR A N 1
ATOM 617 C CA . THR A 1 81 ? 15.498 1.627 -25.677 1.00 83.50 81 THR A CA 1
ATOM 618 C C . THR A 1 81 ? 16.998 1.761 -25.943 1.00 83.50 81 THR A C 1
ATOM 620 O O . THR A 1 81 ? 17.410 1.663 -27.101 1.00 8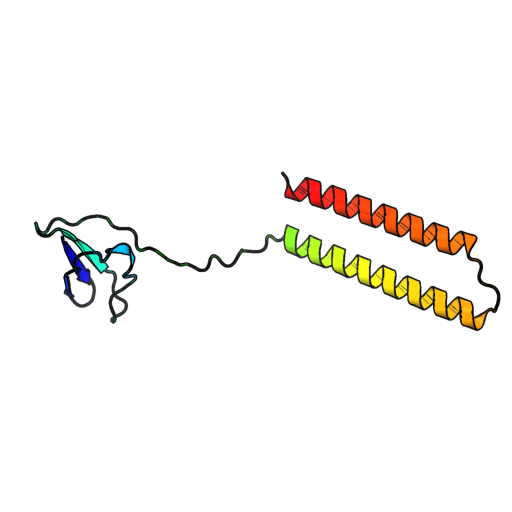3.50 81 THR A O 1
ATOM 623 N N . LEU A 1 82 ? 17.825 1.877 -24.896 1.00 79.38 82 LEU A N 1
ATOM 624 C CA . LEU A 1 82 ? 19.284 1.846 -25.025 1.00 79.38 82 LEU A CA 1
ATOM 625 C C . LEU A 1 82 ? 19.767 0.514 -25.620 1.00 79.38 82 LEU A C 1
ATOM 627 O O . LEU A 1 82 ? 20.544 0.519 -26.575 1.00 79.38 82 LEU A O 1
ATOM 631 N N . GLY A 1 83 ? 19.281 -0.618 -25.104 1.00 79.56 83 GLY A N 1
ATOM 632 C CA . GLY A 1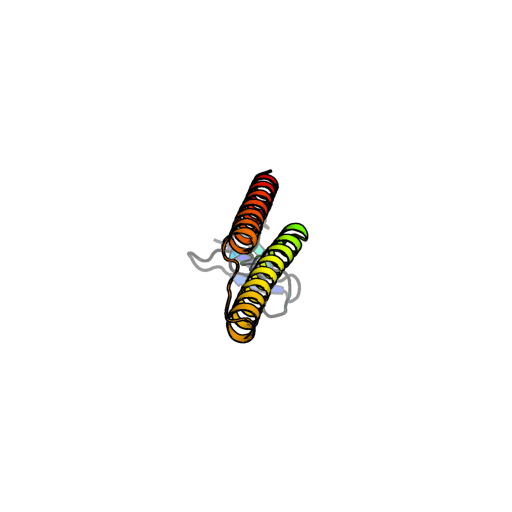 83 ? 19.655 -1.945 -25.605 1.00 79.56 83 GLY A CA 1
ATOM 633 C C . GLY A 1 83 ? 19.298 -2.160 -27.082 1.00 79.56 83 GLY A C 1
ATOM 634 O O . GLY A 1 83 ? 20.076 -2.751 -27.831 1.00 79.56 83 GLY A O 1
ATOM 635 N N . ILE A 1 84 ? 18.157 -1.629 -27.529 1.00 83.69 84 ILE A N 1
ATOM 636 C CA . ILE A 1 84 ? 17.732 -1.710 -28.934 1.00 83.69 84 ILE A CA 1
ATOM 637 C C . ILE A 1 84 ? 18.615 -0.825 -29.828 1.00 83.69 84 ILE A C 1
ATOM 639 O O . ILE A 1 84 ? 19.106 -1.297 -30.854 1.00 83.69 84 ILE A O 1
ATOM 643 N N . MET A 1 85 ? 18.864 0.435 -29.447 1.00 76.88 85 MET A N 1
ATOM 644 C CA . MET A 1 85 ? 19.711 1.341 -30.244 1.00 76.88 85 MET A CA 1
ATOM 645 C C . MET A 1 85 ? 21.154 0.836 -30.358 1.00 76.88 85 MET A C 1
ATOM 647 O O . MET A 1 85 ? 21.764 0.937 -31.424 1.00 76.88 85 MET A O 1
ATOM 651 N N . ALA A 1 86 ? 21.671 0.247 -29.279 1.00 74.38 86 ALA A N 1
ATOM 652 C CA . ALA A 1 86 ? 22.956 -0.436 -29.239 1.00 74.38 86 ALA A CA 1
ATOM 653 C C . ALA A 1 86 ? 23.058 -1.573 -30.266 1.00 74.38 86 ALA A C 1
ATOM 655 O O . ALA A 1 86 ? 24.061 -1.678 -30.973 1.00 74.38 86 ALA A O 1
ATOM 656 N N . GLY A 1 87 ? 22.014 -2.402 -30.358 1.00 76.81 87 GLY A N 1
ATOM 657 C CA . GLY A 1 87 ? 21.972 -3.546 -31.266 1.00 76.81 87 GLY A CA 1
ATOM 658 C C . GLY A 1 87 ? 21.850 -3.164 -32.743 1.00 76.81 87 GLY A C 1
ATOM 659 O O . GLY A 1 87 ? 22.411 -3.853 -33.589 1.00 76.81 87 GLY A O 1
ATOM 660 N N . ILE A 1 88 ? 21.150 -2.069 -33.061 1.00 80.19 88 ILE A N 1
ATOM 661 C CA . ILE A 1 88 ? 20.897 -1.657 -34.453 1.00 80.19 88 ILE A CA 1
ATOM 662 C C . ILE A 1 88 ? 22.086 -0.893 -35.049 1.00 80.19 88 ILE A C 1
ATOM 664 O O . ILE A 1 88 ? 22.472 -1.149 -36.186 1.00 80.19 88 ILE A O 1
ATOM 668 N N . ASN A 1 89 ? 22.673 0.049 -34.305 1.00 71.88 89 ASN A N 1
ATOM 669 C CA . ASN A 1 89 ? 23.611 1.012 -34.891 1.00 71.88 89 ASN A CA 1
ATOM 670 C C . ASN A 1 89 ? 25.086 0.593 -34.801 1.00 71.88 89 ASN A C 1
ATOM 672 O O . ASN A 1 89 ? 25.937 1.262 -35.387 1.00 71.88 89 ASN A O 1
ATOM 676 N N . GLY A 1 90 ? 25.424 -0.459 -34.043 1.00 66.75 90 GLY A N 1
ATOM 677 C CA . GLY A 1 90 ? 26.799 -0.962 -33.866 1.00 66.75 90 GLY A CA 1
ATOM 678 C C . GLY A 1 90 ? 27.787 0.018 -33.204 1.00 66.75 90 GLY A C 1
ATOM 679 O O . GLY A 1 90 ? 28.882 -0.377 -32.811 1.00 66.75 90 GLY A O 1
ATOM 680 N N . LYS A 1 91 ? 27.406 1.290 -33.048 1.00 65.88 91 LYS A N 1
ATOM 681 C CA . LYS A 1 91 ? 28.115 2.346 -32.330 1.00 65.88 91 LYS A CA 1
ATOM 682 C C . LYS A 1 91 ? 27.216 2.840 -31.207 1.00 65.88 91 LYS A C 1
ATOM 684 O O . LYS A 1 91 ? 26.217 3.512 -31.444 1.00 65.88 91 LYS A O 1
ATOM 689 N N . MET A 1 92 ? 27.579 2.475 -29.986 1.00 61.62 92 MET A N 1
ATOM 690 C CA . MET A 1 92 ? 26.935 2.962 -28.774 1.00 61.62 92 MET A CA 1
ATOM 691 C C . MET A 1 92 ? 27.654 4.241 -28.337 1.00 61.62 92 MET A C 1
ATOM 693 O O . MET A 1 92 ? 28.827 4.193 -27.967 1.00 61.62 92 MET A O 1
ATOM 697 N N . ASP A 1 93 ? 26.973 5.385 -28.395 1.00 68.31 93 ASP A N 1
ATOM 698 C CA . ASP A 1 93 ? 27.476 6.623 -27.794 1.00 68.31 93 ASP A CA 1
ATOM 699 C C . ASP A 1 93 ? 27.162 6.606 -26.290 1.00 68.31 93 ASP A C 1
ATOM 701 O O . ASP A 1 93 ? 26.133 7.094 -25.819 1.00 68.31 93 ASP A O 1
ATOM 705 N N . PHE A 1 94 ? 28.034 5.935 -25.535 1.00 66.44 94 PHE A N 1
ATOM 706 C CA . PHE A 1 94 ? 27.868 5.741 -24.095 1.00 66.44 94 PHE A CA 1
ATOM 707 C C . PHE A 1 94 ? 27.917 7.053 -23.302 1.00 66.44 94 PHE A C 1
ATOM 709 O O . PHE A 1 94 ? 27.351 7.108 -22.213 1.00 66.44 94 PHE A O 1
ATOM 716 N N . GLY A 1 95 ? 28.573 8.099 -23.819 1.00 70.62 95 GLY A N 1
ATOM 717 C CA . GLY A 1 95 ? 28.854 9.321 -23.064 1.00 70.62 95 GLY A CA 1
ATOM 718 C C . GLY A 1 95 ? 27.586 10.086 -22.705 1.00 70.62 95 GLY A C 1
ATOM 719 O O . GLY A 1 95 ? 27.276 10.274 -21.529 1.00 70.62 95 GLY A O 1
ATOM 720 N N . ASN A 1 96 ? 26.811 10.476 -23.717 1.00 70.06 96 ASN A N 1
ATOM 721 C CA . ASN A 1 96 ? 25.595 11.255 -23.493 1.00 70.06 96 ASN A CA 1
ATOM 722 C C . ASN A 1 96 ? 24.517 10.426 -22.790 1.00 70.06 96 ASN A C 1
ATOM 724 O O . ASN A 1 96 ? 23.885 10.911 -21.853 1.00 70.06 96 ASN A O 1
ATOM 728 N N . GLN A 1 97 ? 24.345 9.159 -23.175 1.00 71.56 97 GLN A N 1
ATOM 729 C CA . GLN A 1 97 ? 23.303 8.317 -22.593 1.00 71.56 97 GLN A CA 1
ATOM 730 C C . GLN A 1 97 ? 23.553 8.026 -21.107 1.00 71.56 97 GLN A C 1
ATOM 732 O O . GLN A 1 97 ? 22.627 8.103 -20.303 1.00 71.56 97 GLN A O 1
ATOM 737 N N . PHE A 1 98 ? 24.801 7.745 -20.718 1.00 75.00 98 PHE A N 1
ATOM 738 C CA . PHE A 1 98 ? 25.162 7.524 -19.317 1.00 75.00 98 PHE A CA 1
ATOM 739 C C . PHE A 1 98 ? 24.901 8.767 -18.461 1.00 75.00 98 PHE A C 1
ATOM 741 O O . PHE A 1 98 ? 24.351 8.658 -17.366 1.00 75.00 98 PHE A O 1
ATOM 748 N N . ILE A 1 99 ? 25.222 9.954 -18.984 1.00 80.31 99 ILE A N 1
ATOM 749 C CA . ILE A 1 99 ? 24.946 11.225 -18.307 1.00 80.31 99 ILE A CA 1
ATOM 750 C C . ILE A 1 99 ? 23.438 11.406 -18.076 1.00 80.31 99 ILE A C 1
ATOM 752 O O . ILE A 1 99 ? 23.045 11.760 -16.965 1.00 80.31 99 ILE A O 1
ATOM 756 N N . PHE A 1 100 ? 22.588 11.099 -19.062 1.00 78.19 100 PHE A N 1
ATOM 757 C CA . PHE A 1 100 ? 21.130 11.153 -18.887 1.00 78.19 100 PHE A CA 1
ATOM 758 C C . PHE A 1 100 ? 20.637 10.221 -17.769 1.00 78.19 100 PHE A C 1
ATOM 760 O O . PHE A 1 100 ? 19.866 10.660 -16.917 1.00 78.19 100 PHE A O 1
ATOM 767 N N . TYR A 1 101 ? 21.130 8.979 -17.698 1.00 79.19 101 TYR A N 1
ATOM 768 C CA . TYR A 1 101 ? 20.775 8.059 -16.606 1.00 79.19 101 TYR A CA 1
ATOM 769 C C . TYR A 1 101 ? 21.217 8.549 -15.234 1.00 79.19 101 TYR A C 1
ATOM 771 O O . TYR A 1 101 ? 20.469 8.437 -14.262 1.00 79.19 101 TYR A O 1
ATOM 779 N N . VAL A 1 102 ? 22.433 9.083 -15.135 1.00 83.81 102 VAL A N 1
ATOM 780 C CA . VAL A 1 102 ? 22.946 9.622 -13.873 1.00 83.81 102 VAL A CA 1
ATOM 781 C C . VAL A 1 102 ? 22.078 10.796 -13.413 1.00 83.81 102 VAL A C 1
ATOM 783 O O . VAL A 1 102 ? 21.709 10.852 -12.240 1.00 83.81 102 VAL A O 1
ATOM 786 N N . ILE A 1 103 ? 21.685 11.688 -14.328 1.00 86.25 103 ILE A N 1
ATOM 787 C CA . ILE A 1 103 ? 20.778 12.807 -14.030 1.00 86.25 103 ILE A CA 1
ATOM 788 C C . ILE A 1 103 ? 19.405 12.296 -13.566 1.00 86.25 103 ILE A C 1
ATOM 790 O O . ILE A 1 103 ? 18.900 12.771 -12.549 1.00 86.25 103 ILE A O 1
ATOM 794 N N . GLU A 1 104 ? 18.823 11.309 -14.249 1.00 82.62 104 GLU A N 1
ATOM 795 C CA . GLU A 1 104 ? 17.539 10.693 -13.874 1.00 82.62 104 GLU A CA 1
ATOM 796 C C . GLU A 1 104 ? 17.577 10.068 -12.472 1.00 82.62 104 GLU A C 1
ATOM 798 O O . GLU A 1 104 ? 16.662 10.264 -11.668 1.00 82.62 104 GLU A O 1
ATOM 803 N N . ILE A 1 105 ? 18.654 9.346 -12.144 1.00 85.06 105 ILE A N 1
ATOM 804 C CA . ILE A 1 105 ? 18.850 8.746 -10.818 1.00 85.06 105 ILE A CA 1
ATOM 805 C C . ILE A 1 105 ? 18.946 9.835 -9.746 1.00 85.06 105 ILE A C 1
ATOM 807 O O . ILE A 1 105 ? 18.276 9.737 -8.716 1.00 85.06 105 ILE A O 1
ATOM 811 N N . ILE A 1 106 ? 19.739 10.884 -9.986 1.00 88.69 106 ILE A N 1
ATOM 812 C CA . ILE A 1 106 ? 19.873 12.012 -9.054 1.00 88.69 106 ILE A CA 1
ATOM 813 C C . ILE A 1 106 ? 18.511 12.684 -8.837 1.00 88.69 106 ILE A C 1
ATOM 815 O O . ILE A 1 106 ? 18.134 12.943 -7.692 1.00 88.69 106 ILE A O 1
ATOM 819 N N . LEU A 1 107 ? 17.742 12.914 -9.905 1.00 87.75 107 LEU A N 1
ATOM 820 C CA . LEU A 1 107 ? 16.409 13.510 -9.817 1.00 87.75 107 LEU A CA 1
ATOM 821 C C . LEU A 1 107 ? 15.451 12.630 -8.994 1.00 87.75 107 LEU A C 1
ATOM 823 O O . LEU A 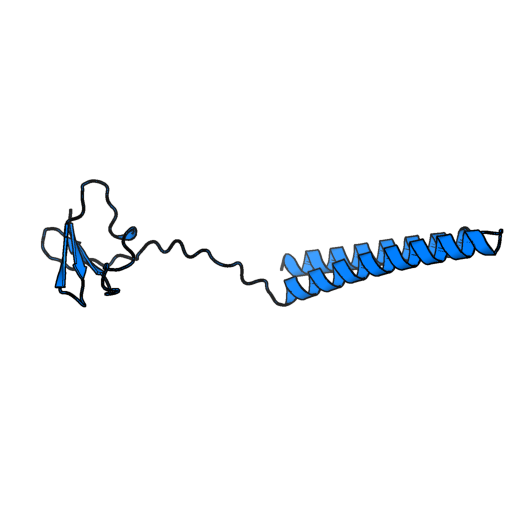1 107 ? 14.751 13.131 -8.111 1.00 87.75 107 LEU A O 1
ATOM 827 N N . GLY A 1 108 ? 15.468 11.314 -9.225 1.00 86.06 108 GLY A N 1
ATOM 828 C CA . GLY A 1 108 ? 14.679 10.345 -8.462 1.00 86.06 108 GLY A CA 1
ATOM 829 C C . GLY A 1 108 ? 15.019 10.341 -6.968 1.00 86.06 108 GLY A C 1
ATOM 830 O O . GLY A 1 108 ? 14.117 10.351 -6.127 1.00 86.06 108 GLY A O 1
ATOM 831 N N . LEU A 1 109 ? 16.309 10.406 -6.621 1.00 87.44 109 LEU A N 1
ATOM 832 C CA . LEU A 1 109 ? 16.764 10.497 -5.228 1.00 87.44 109 LEU A CA 1
ATOM 833 C C . LEU A 1 109 ? 16.329 11.807 -4.559 1.00 87.44 109 LEU A C 1
ATOM 835 O O . LEU A 1 109 ? 15.889 11.790 -3.408 1.00 87.44 109 LEU A O 1
ATOM 839 N N . MET A 1 110 ? 16.389 12.931 -5.278 1.00 90.25 110 MET A N 1
ATOM 840 C CA . MET A 1 110 ? 15.918 14.226 -4.776 1.00 90.25 110 MET A CA 1
ATOM 841 C C . MET A 1 110 ? 14.413 14.208 -4.488 1.00 90.25 110 MET A C 1
ATOM 843 O O . MET A 1 110 ? 13.983 14.666 -3.427 1.00 90.25 110 MET A O 1
ATOM 847 N N . ILE A 1 111 ? 13.609 13.625 -5.383 1.00 87.44 111 ILE A N 1
ATOM 848 C CA . ILE A 1 111 ? 12.163 13.462 -5.174 1.00 87.44 111 ILE A CA 1
ATOM 849 C C . ILE A 1 111 ? 11.901 12.576 -3.951 1.00 87.44 111 ILE A C 1
ATOM 851 O O . ILE A 1 111 ? 11.095 12.943 -3.094 1.00 87.44 111 ILE A O 1
ATOM 855 N N . ALA A 1 112 ? 12.606 11.448 -3.823 1.00 85.12 112 ALA A N 1
ATOM 856 C CA . ALA A 1 112 ? 12.472 10.549 -2.679 1.00 85.12 112 ALA A CA 1
ATOM 857 C C . ALA A 1 112 ? 12.817 11.240 -1.347 1.00 85.12 112 ALA A C 1
ATOM 859 O O . ALA A 1 112 ? 12.086 11.077 -0.368 1.00 85.12 112 ALA A O 1
ATOM 860 N N . LEU A 1 113 ? 13.872 12.064 -1.314 1.00 88.25 113 LEU A N 1
ATOM 861 C CA . LEU A 1 113 ? 14.242 12.870 -0.145 1.00 88.25 113 LEU A CA 1
ATOM 862 C C . LEU A 1 113 ? 13.158 13.884 0.225 1.00 88.25 113 LEU A C 1
ATOM 864 O O . LEU A 1 113 ? 12.768 13.959 1.391 1.00 88.25 113 LEU A O 1
ATOM 868 N N . VAL A 1 114 ? 12.632 14.633 -0.747 1.00 88.06 114 VAL A N 1
ATOM 869 C CA . VAL A 1 114 ? 11.528 15.579 -0.507 1.00 88.06 114 VAL A CA 1
ATOM 870 C C . VAL A 1 114 ? 10.315 14.842 0.055 1.00 88.06 114 VAL A C 1
ATOM 872 O O . VAL A 1 114 ? 9.727 15.273 1.046 1.00 88.06 114 VAL A O 1
ATOM 875 N N . CYS A 1 115 ? 9.978 13.687 -0.516 1.00 82.81 115 CYS A N 1
ATOM 876 C CA . CYS A 1 115 ? 8.871 12.859 -0.051 1.00 82.81 115 CYS A CA 1
ATOM 877 C C . CYS A 1 115 ? 9.092 12.356 1.382 1.00 82.81 115 CYS A C 1
ATOM 879 O O . CYS A 1 115 ? 8.179 12.423 2.203 1.00 82.81 115 CYS A O 1
ATOM 881 N N . PHE A 1 116 ? 10.308 11.921 1.718 1.00 85.00 116 PHE A N 1
ATOM 882 C CA . PHE A 1 116 ? 10.675 11.523 3.076 1.00 85.00 116 PHE A CA 1
ATOM 883 C C . PHE A 1 116 ? 10.518 12.676 4.080 1.00 85.00 116 PHE A C 1
ATOM 885 O O . PHE A 1 116 ? 9.960 12.482 5.163 1.00 85.00 116 PHE A O 1
ATOM 892 N N . LEU A 1 117 ? 10.942 13.890 3.710 1.00 84.56 117 LEU A N 1
ATOM 893 C CA . LEU A 1 117 ? 10.772 15.085 4.542 1.00 84.56 117 LEU A CA 1
ATOM 894 C C . LEU A 1 117 ? 9.295 15.461 4.734 1.00 84.56 117 LEU A C 1
ATOM 896 O O . LEU A 1 117 ? 8.919 15.882 5.827 1.00 84.56 117 LEU A O 1
ATOM 900 N N . LEU A 1 118 ? 8.455 15.269 3.713 1.00 82.25 118 LEU A N 1
ATOM 901 C CA . LEU A 1 118 ? 7.011 15.516 3.797 1.00 82.25 118 LEU A CA 1
ATOM 902 C C . LEU A 1 118 ? 6.277 14.504 4.685 1.00 82.25 118 LEU A C 1
ATOM 904 O O . LEU A 1 118 ? 5.291 14.871 5.312 1.00 82.25 118 LEU A O 1
ATOM 908 N N . ILE A 1 119 ? 6.742 13.252 4.763 1.00 80.88 119 ILE A N 1
ATOM 909 C CA . ILE A 1 119 ? 6.152 12.228 5.647 1.00 80.88 119 ILE A CA 1
ATOM 910 C C . ILE A 1 119 ? 6.501 12.485 7.117 1.00 80.88 119 ILE A C 1
ATOM 912 O O . ILE A 1 119 ? 5.731 12.124 8.005 1.00 80.88 119 ILE A O 1
ATOM 916 N N . LYS A 1 120 ? 7.679 13.058 7.388 1.00 73.50 120 LYS A N 1
ATOM 917 C CA . LYS A 1 120 ? 8.173 13.270 8.756 1.00 73.50 120 LYS A CA 1
ATOM 918 C C . LYS A 1 120 ? 7.528 14.479 9.457 1.00 73.50 120 LYS A C 1
ATOM 920 O O . LYS A 1 120 ? 7.730 14.639 10.659 1.00 73.50 120 LYS A O 1
ATOM 925 N N . LYS A 1 121 ? 6.811 15.330 8.720 1.00 59.31 121 LYS A N 1
ATOM 926 C CA . LYS A 1 121 ? 6.117 16.517 9.234 1.00 59.31 121 LYS A CA 1
ATOM 927 C C . LYS A 1 121 ? 4.690 16.177 9.654 1.00 59.31 121 LYS A C 1
ATOM 929 O O . LYS A 1 121 ? 4.271 16.704 10.705 1.00 59.31 121 LYS A O 1
#

Secondary structure (DSSP, 8-state):
-EEEEETTT--EEEPPTT--GGG--S-TTSPPEEEEETT--EE---------------HHHHHHHHHHHHHHHHHHHHHHHHHHHHHHHS---HHHHHHHHHHHHHHHHHHHHHHHHHH--

Radius of gyration: 30.88 Å; chains: 1; bounding box: 62×33×79 Å

pLDDT: mean 81.64, std 10.0, range [51.44, 94.31]

Sequence (121 aa):
MGYLLCKSCGGRYDLKPGELPGEFKSCGCGGKLEFYDDQGHKRGYKPINHENKSKKTSPLMKLLIILGVGFVVIQIYGGITLGIMAGINGKMDFGNQFIFYVIEIILGLMIALVCFLLIKK